Protein AF-A0ABD5N0Q7-F1 (afdb_monomer_lite)

Sequence (51 aa):
MKCDICKEKIQETFLGKIVGAVVKDEKGKKHNICDNCQKKLKT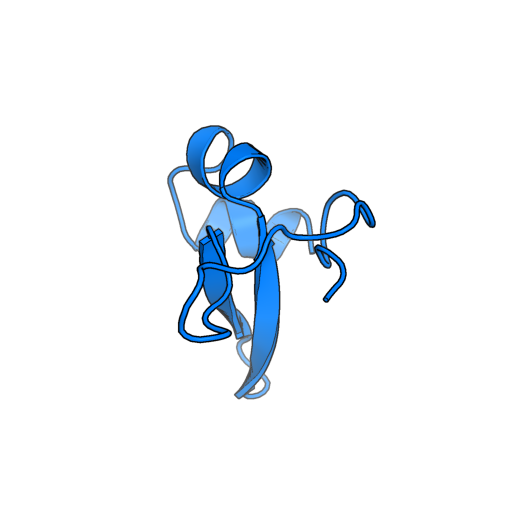KEEILKNL

Secondary structure (DSSP, 8-state):
-B-TTT-PBPPB-TTS-BSEEEEE-TT--EEEEEHHHHHH--SHHHHHHT-

Structure (mmCIF, N/CA/C/O backbone):
data_AF-A0ABD5N0Q7-F1
#
_entry.id   AF-A0ABD5N0Q7-F1
#
loop_
_atom_site.group_PDB
_atom_site.id
_atom_site.type_symbol
_atom_site.label_atom_id
_atom_site.label_alt_id
_atom_site.label_comp_id
_atom_site.label_asym_id
_atom_site.label_entity_id
_atom_site.label_seq_id
_atom_site.pdbx_PDB_ins_code
_atom_site.Cartn_x
_atom_site.Cartn_y
_atom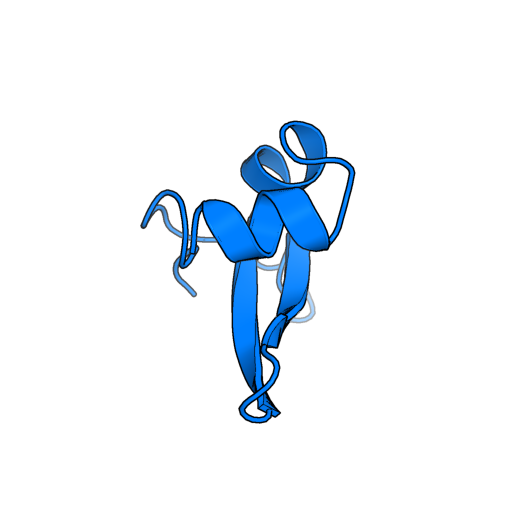_site.Cartn_z
_atom_site.occupancy
_atom_site.B_iso_or_equiv
_atom_site.auth_seq_id
_atom_site.auth_comp_id
_atom_site.auth_asym_id
_atom_site.auth_atom_id
_atom_site.pdbx_PDB_model_num
ATOM 1 N N . MET A 1 1 ? -3.751 -4.066 9.918 1.00 79.69 1 MET A N 1
ATOM 2 C CA . MET A 1 1 ? -2.509 -4.355 9.136 1.00 79.69 1 MET A CA 1
ATOM 3 C C . MET A 1 1 ? -1.403 -3.324 9.413 1.00 79.69 1 MET A C 1
ATOM 5 O O . MET A 1 1 ? -1.707 -2.313 10.032 1.00 79.69 1 MET A O 1
ATOM 9 N N . LYS A 1 2 ? -0.139 -3.550 9.006 1.00 87.31 2 LYS A N 1
ATOM 10 C CA . LYS A 1 2 ? 0.948 -2.540 9.054 1.00 87.31 2 LYS A CA 1
ATOM 11 C C . LYS A 1 2 ? 1.377 -2.138 7.642 1.00 87.31 2 LYS A C 1
ATOM 13 O O . LYS A 1 2 ? 1.285 -2.962 6.738 1.00 87.31 2 LYS A O 1
ATOM 18 N N . CYS A 1 3 ? 1.804 -0.889 7.483 1.00 89.88 3 CYS A N 1
ATOM 19 C CA . CYS A 1 3 ? 2.388 -0.371 6.252 1.00 89.88 3 CYS A CA 1
ATOM 20 C C . CYS A 1 3 ? 3.795 -0.940 6.086 1.00 89.88 3 CYS A C 1
ATOM 22 O O . CYS A 1 3 ? 4.581 -0.859 7.025 1.00 89.88 3 CYS A O 1
ATOM 24 N N . ASP A 1 4 ? 4.129 -1.488 4.924 1.00 89.81 4 ASP A N 1
ATOM 25 C CA . ASP A 1 4 ? 5.476 -2.016 4.689 1.00 89.81 4 ASP A CA 1
ATOM 26 C C . ASP A 1 4 ? 6.542 -0.895 4.662 1.00 89.81 4 ASP A C 1
ATOM 28 O O . ASP A 1 4 ? 7.660 -1.115 5.113 1.00 89.81 4 ASP A O 1
ATOM 32 N N . ILE A 1 5 ? 6.168 0.333 4.274 1.00 88.62 5 ILE A N 1
ATOM 33 C CA . ILE A 1 5 ? 7.078 1.494 4.200 1.00 88.62 5 ILE A CA 1
ATOM 34 C C . ILE A 1 5 ? 7.283 2.141 5.576 1.00 88.62 5 ILE A C 1
ATOM 36 O O . ILE A 1 5 ? 8.385 2.170 6.116 1.00 88.62 5 ILE A O 1
ATOM 40 N N . CYS A 1 6 ? 6.216 2.686 6.173 1.00 88.06 6 CYS A N 1
ATOM 41 C CA . CYS A 1 6 ? 6.334 3.437 7.429 1.00 88.06 6 CYS A CA 1
ATOM 42 C C . CYS A 1 6 ? 6.187 2.571 8.686 1.00 88.06 6 CYS A C 1
ATOM 44 O O . CYS A 1 6 ? 6.339 3.081 9.792 1.00 88.06 6 CYS A O 1
ATOM 46 N N . LYS A 1 7 ? 5.863 1.276 8.548 1.00 88.62 7 LYS A N 1
ATOM 47 C CA . LYS A 1 7 ? 5.629 0.323 9.655 1.00 88.62 7 LYS A CA 1
ATOM 48 C C . LYS A 1 7 ? 4.505 0.710 10.625 1.00 88.62 7 LYS A C 1
ATOM 50 O O . LYS A 1 7 ? 4.238 -0.032 11.575 1.00 88.62 7 LYS A O 1
ATOM 55 N N . GLU A 1 8 ? 3.798 1.807 10.362 1.00 89.31 8 GLU A N 1
ATOM 56 C CA . GLU A 1 8 ? 2.620 2.224 11.116 1.00 89.31 8 GLU A CA 1
ATOM 57 C C . GLU A 1 8 ? 1.419 1.321 10.836 1.00 89.31 8 GLU A C 1
ATOM 59 O O . GLU A 1 8 ? 1.343 0.622 9.820 1.00 89.31 8 GLU A O 1
ATOM 64 N N . LYS A 1 9 ? 0.451 1.334 11.753 1.00 88.69 9 LYS A N 1
ATOM 65 C CA . LYS A 1 9 ? -0.784 0.566 11.613 1.00 88.69 9 LYS A CA 1
ATOM 66 C C . LYS A 1 9 ? -1.662 1.204 10.529 1.00 88.69 9 LYS A C 1
ATOM 68 O O . LYS A 1 9 ? -2.014 2.374 10.625 1.00 88.69 9 LYS A O 1
ATOM 73 N N . ILE A 1 10 ? -2.028 0.429 9.511 1.00 89.62 10 ILE A N 1
ATOM 74 C CA . ILE A 1 10 ? -2.968 0.857 8.469 1.00 89.62 10 ILE A CA 1
ATOM 75 C C . ILE A 1 10 ? -4.375 0.819 9.056 1.00 89.62 10 ILE A C 1
ATOM 77 O O . ILE A 1 10 ? -4.758 -0.177 9.678 1.00 89.62 10 ILE A O 1
ATOM 81 N N . GLN A 1 11 ? -5.123 1.902 8.854 1.00 88.69 11 GLN A N 1
ATOM 82 C CA . GLN A 1 11 ? -6.533 1.961 9.216 1.00 88.69 11 GLN A CA 1
ATOM 83 C C . GLN A 1 11 ? -7.358 1.062 8.298 1.00 88.69 11 GLN A C 1
ATOM 85 O O . GLN A 1 11 ? -7.058 0.900 7.117 1.00 88.69 11 GLN A O 1
ATOM 90 N N . GLU A 1 12 ? -8.406 0.472 8.848 1.00 90.00 12 GLU A N 1
ATOM 91 C CA . GLU A 1 12 ? -9.329 -0.391 8.123 1.00 90.00 12 GLU A CA 1
ATOM 92 C C . GLU A 1 12 ? -10.697 0.297 8.092 1.00 90.00 12 GLU A C 1
ATOM 94 O O . GLU A 1 12 ? -11.114 0.950 9.048 1.00 90.00 12 GLU A O 1
ATOM 99 N N . THR A 1 13 ? -11.374 0.206 6.954 1.00 88.25 13 THR A N 1
ATOM 100 C CA . THR A 1 13 ? -12.756 0.660 6.790 1.00 88.25 13 THR A CA 1
ATOM 101 C C . THR A 1 13 ? -13.699 -0.233 7.592 1.00 88.25 13 THR A C 1
ATOM 103 O O . THR A 1 13 ? -13.347 -1.351 7.963 1.00 88.25 13 THR A O 1
ATOM 106 N N . PHE A 1 14 ? -14.939 0.216 7.788 1.00 88.06 14 PHE A N 1
ATOM 107 C CA . PHE A 1 14 ? -15.982 -0.575 8.452 1.00 88.06 14 PHE A CA 1
ATOM 108 C C . PHE A 1 14 ? -16.185 -1.972 7.826 1.00 88.06 14 PHE A C 1
ATOM 110 O O . PHE A 1 14 ? -16.498 -2.929 8.522 1.00 88.06 14 PHE A O 1
ATOM 117 N N . LEU A 1 15 ? -15.935 -2.108 6.518 1.00 88.81 15 LEU A N 1
ATOM 118 C CA . LEU A 1 15 ? -15.998 -3.374 5.774 1.00 88.81 15 LEU A CA 1
ATOM 119 C C . LEU A 1 15 ? -14.714 -4.223 5.880 1.00 88.81 15 LEU A C 1
ATOM 121 O O . LEU A 1 15 ? -14.535 -5.159 5.104 1.00 88.81 15 LEU A O 1
ATOM 125 N N . GLY A 1 16 ? -13.777 -3.870 6.764 1.00 84.12 16 GLY A N 1
ATOM 126 C CA . GLY A 1 16 ? -12.510 -4.584 6.948 1.00 84.12 16 GLY A CA 1
ATOM 127 C C . GLY A 1 16 ? -11.508 -4.425 5.798 1.00 84.12 16 GLY A C 1
ATOM 128 O O . GLY A 1 16 ? -10.519 -5.151 5.740 1.00 84.12 16 GLY A O 1
ATOM 129 N N . LYS A 1 17 ? -11.733 -3.493 4.860 1.00 86.12 17 LYS A N 1
ATOM 130 C CA . LYS A 1 17 ? -10.766 -3.180 3.789 1.00 86.12 17 LYS A CA 1
ATOM 131 C C . LYS A 1 17 ? -9.732 -2.178 4.286 1.00 86.12 17 LYS A C 1
ATOM 133 O O . LYS A 1 17 ? -10.112 -1.234 4.973 1.00 86.12 17 LYS A O 1
ATOM 138 N N . ILE A 1 18 ? -8.470 -2.317 3.887 1.00 88.88 18 ILE A N 1
ATOM 139 C CA . ILE A 1 18 ? -7.436 -1.336 4.234 1.00 88.88 18 ILE A CA 1
ATOM 140 C C . ILE A 1 18 ? -7.705 0.036 3.605 1.00 88.88 18 ILE A C 1
ATOM 142 O O . ILE A 1 18 ? -8.178 0.133 2.474 1.00 88.88 18 ILE A O 1
ATOM 146 N N . VAL A 1 19 ? -7.356 1.092 4.333 1.00 88.94 19 VAL A N 1
ATOM 147 C CA . VAL A 1 19 ? -7.342 2.475 3.848 1.00 88.94 19 VAL A CA 1
ATOM 148 C C . VAL A 1 19 ? -5.945 2.776 3.296 1.00 88.94 19 VAL A C 1
ATOM 150 O O . VAL A 1 19 ? -5.034 3.190 4.021 1.00 88.94 19 VAL A O 1
ATOM 153 N N . GLY A 1 20 ? -5.761 2.492 2.008 1.00 88.31 20 GLY A N 1
ATOM 154 C CA . GLY A 1 20 ? -4.504 2.686 1.290 1.00 88.31 20 GLY A CA 1
ATOM 155 C C . GLY A 1 20 ? -4.419 1.836 0.023 1.00 88.31 20 GLY A C 1
ATOM 156 O O . GLY A 1 20 ? -5.442 1.474 -0.559 1.00 88.31 20 GLY A O 1
ATOM 157 N N . ALA A 1 21 ? -3.199 1.484 -0.379 1.00 88.56 21 ALA A N 1
ATOM 158 C CA . ALA A 1 21 ? -2.927 0.714 -1.587 1.00 88.56 21 ALA A CA 1
ATOM 159 C C . ALA A 1 21 ? -2.293 -0.644 -1.272 1.00 88.56 21 ALA A C 1
ATOM 161 O O . ALA A 1 21 ? -1.510 -0.784 -0.337 1.00 88.56 21 ALA A O 1
ATOM 162 N N . VAL A 1 22 ? -2.589 -1.645 -2.103 1.00 88.75 22 VAL A N 1
ATOM 163 C CA . VAL A 1 22 ? -1.844 -2.910 -2.130 1.00 88.75 22 VAL A CA 1
ATOM 164 C C . VAL A 1 22 ? -1.047 -2.958 -3.420 1.00 88.75 22 VAL A C 1
ATOM 166 O O . VAL A 1 22 ? -1.628 -2.972 -4.505 1.00 88.75 22 VAL A O 1
ATOM 169 N N . VAL A 1 23 ? 0.277 -3.000 -3.310 1.00 88.88 23 VAL A N 1
ATOM 170 C CA . VAL A 1 23 ? 1.181 -2.988 -4.464 1.00 88.88 23 VAL A CA 1
ATOM 171 C C . VAL A 1 23 ? 1.857 -4.345 -4.586 1.00 88.88 23 VAL A C 1
ATOM 173 O O . VAL A 1 23 ? 2.225 -4.954 -3.585 1.00 88.88 23 VAL A O 1
ATOM 176 N N . LYS A 1 24 ? 1.975 -4.857 -5.813 1.00 90.31 24 LYS A N 1
ATOM 177 C CA . LYS A 1 24 ? 2.736 -6.077 -6.092 1.00 90.31 24 LYS A CA 1
ATOM 178 C C . LYS A 1 24 ? 4.141 -5.742 -6.566 1.00 90.31 24 LYS A C 1
ATOM 180 O O . LYS A 1 24 ? 4.293 -4.968 -7.517 1.00 90.31 24 LYS A O 1
ATOM 185 N N . ASP A 1 25 ? 5.103 -6.400 -5.939 1.00 86.00 25 ASP A N 1
ATOM 186 C CA . ASP A 1 25 ? 6.503 -6.427 -6.340 1.00 86.00 25 ASP A CA 1
ATOM 187 C C . ASP A 1 25 ? 6.740 -7.306 -7.575 1.00 86.00 25 ASP A C 1
ATOM 189 O O . ASP A 1 25 ? 5.879 -8.112 -7.947 1.00 86.00 25 ASP A O 1
ATOM 193 N N . GLU A 1 26 ? 7.927 -7.206 -8.180 1.00 84.00 26 GLU A N 1
ATOM 194 C CA . GLU A 1 26 ? 8.322 -8.043 -9.331 1.00 84.00 26 GLU A CA 1
ATOM 195 C C . GLU A 1 26 ? 8.298 -9.543 -9.001 1.00 84.00 26 GLU A C 1
ATOM 197 O O . GLU A 1 26 ? 7.982 -10.378 -9.844 1.00 84.00 26 GLU A O 1
ATOM 202 N N . LYS A 1 27 ? 8.529 -9.893 -7.731 1.00 84.50 27 LYS A N 1
ATOM 203 C CA . LYS A 1 27 ? 8.436 -11.270 -7.215 1.00 84.50 27 LYS A CA 1
ATOM 204 C C . LYS A 1 27 ? 6.997 -11.721 -6.922 1.00 84.50 27 LYS A C 1
ATOM 206 O O . LYS A 1 27 ? 6.784 -12.801 -6.381 1.00 84.50 27 LYS A O 1
ATOM 211 N N . GLY A 1 28 ? 5.998 -10.880 -7.204 1.00 85.38 28 GLY A N 1
ATOM 212 C CA . GLY A 1 28 ? 4.580 -11.158 -6.960 1.00 85.38 28 GLY A CA 1
ATOM 213 C C . GLY A 1 28 ? 4.126 -10.995 -5.504 1.00 85.38 28 GLY A C 1
ATOM 214 O O . GLY A 1 28 ? 2.949 -11.234 -5.208 1.00 85.38 28 GLY A O 1
ATOM 215 N N . LYS A 1 29 ? 5.019 -10.565 -4.602 1.00 89.38 29 LYS A N 1
ATOM 216 C CA . LYS A 1 29 ? 4.699 -10.297 -3.195 1.00 89.38 29 LYS A CA 1
ATOM 217 C C . LYS A 1 29 ? 3.801 -9.066 -3.090 1.00 89.38 29 LYS A C 1
ATOM 219 O O . LYS A 1 29 ? 4.033 -8.064 -3.758 1.00 89.38 29 LYS A O 1
ATOM 224 N N . LYS A 1 30 ? 2.736 -9.171 -2.291 1.00 89.62 30 LYS A N 1
ATOM 225 C CA . LYS A 1 30 ? 1.806 -8.069 -2.024 1.00 89.62 30 LYS A CA 1
ATOM 226 C C . LYS A 1 30 ? 2.298 -7.285 -0.815 1.00 89.62 30 LYS A C 1
ATOM 228 O O . LYS A 1 30 ? 2.506 -7.879 0.241 1.00 89.62 30 LYS A O 1
ATOM 233 N N . HIS A 1 31 ? 2.401 -5.979 -0.980 1.00 89.50 31 HIS A N 1
ATOM 234 C CA . HIS A 1 31 ? 2.790 -5.035 0.051 1.00 89.50 31 HIS A CA 1
ATOM 235 C C . HIS A 1 31 ? 1.637 -4.092 0.344 1.00 89.50 31 HIS A C 1
ATOM 237 O O . HIS A 1 31 ? 0.989 -3.588 -0.577 1.00 89.50 31 HIS A O 1
ATOM 243 N N . ASN A 1 32 ? 1.365 -3.880 1.625 1.00 91.06 32 ASN A N 1
ATOM 244 C CA . ASN A 1 32 ? 0.286 -3.016 2.068 1.00 91.06 32 ASN A CA 1
ATOM 245 C C . ASN A 1 32 ? 0.862 -1.646 2.388 1.00 91.06 32 ASN A C 1
ATOM 247 O O . ASN A 1 32 ? 1.746 -1.504 3.230 1.00 91.06 32 ASN A O 1
ATOM 251 N N . ILE A 1 33 ? 0.333 -0.629 1.731 1.00 91.38 33 ILE A N 1
ATOM 252 C CA . ILE A 1 33 ? 0.788 0.747 1.833 1.00 91.38 33 ILE A CA 1
ATOM 253 C C . ILE A 1 33 ? -0.351 1.573 2.416 1.00 91.38 33 ILE A C 1
ATOM 255 O O . ILE A 1 33 ? -1.483 1.494 1.943 1.00 91.38 33 ILE A O 1
ATOM 259 N N . CYS A 1 34 ? -0.076 2.356 3.457 1.00 91.62 34 CYS A N 1
ATOM 260 C CA . CYS A 1 34 ? -1.073 3.267 4.016 1.00 91.62 34 CYS A CA 1
ATOM 261 C C . CYS A 1 34 ? -1.354 4.439 3.060 1.00 91.62 34 CYS A C 1
ATOM 263 O O . CYS A 1 34 ? -0.492 4.834 2.272 1.00 91.62 34 CYS A O 1
ATOM 265 N N . ASP A 1 35 ? -2.536 5.044 3.180 1.00 90.94 35 ASP A N 1
ATOM 266 C CA . ASP A 1 35 ? -2.931 6.225 2.396 1.00 90.94 35 ASP A CA 1
ATOM 267 C C . ASP A 1 35 ? -1.917 7.384 2.489 1.00 90.94 35 ASP A C 1
ATOM 269 O O . ASP A 1 35 ? -1.651 8.063 1.503 1.00 90.94 35 ASP A O 1
ATOM 273 N N . ASN A 1 36 ? -1.260 7.570 3.640 1.00 90.50 36 ASN A N 1
ATOM 274 C CA . ASN A 1 36 ? -0.251 8.620 3.812 1.00 90.50 36 ASN A CA 1
ATOM 275 C C . ASN A 1 36 ? 1.002 8.376 2.944 1.00 90.50 36 ASN A C 1
ATOM 277 O O . ASN A 1 36 ? 1.490 9.280 2.265 1.00 90.50 36 ASN A O 1
ATOM 281 N N . CYS A 1 37 ? 1.504 7.137 2.921 1.00 88.75 37 CYS A N 1
ATOM 282 C CA . CYS A 1 37 ? 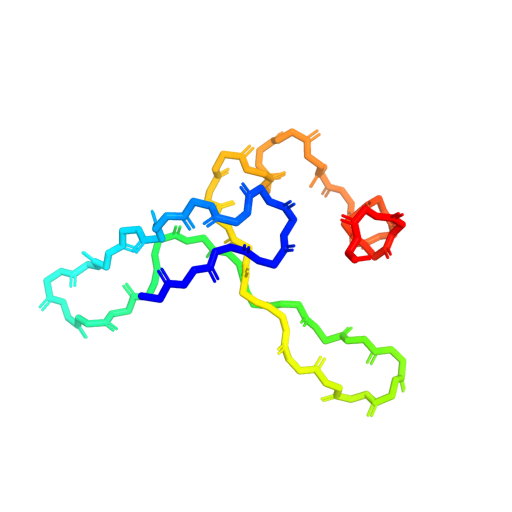2.625 6.750 2.064 1.00 88.75 37 CYS A CA 1
ATOM 283 C C . CYS A 1 37 ? 2.239 6.784 0.582 1.00 88.75 37 CYS A C 1
ATOM 285 O O . CYS A 1 37 ? 3.027 7.261 -0.228 1.00 88.75 37 CYS A O 1
ATOM 287 N N . GLN A 1 38 ? 1.023 6.355 0.235 1.00 87.44 38 GLN A N 1
ATOM 288 C CA . GLN A 1 38 ? 0.506 6.427 -1.134 1.00 87.44 38 GLN A CA 1
ATOM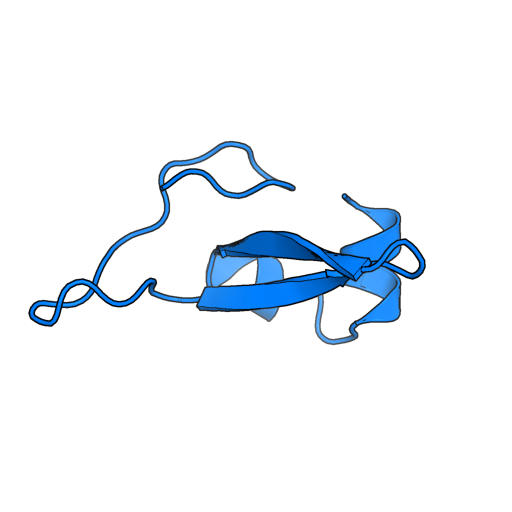 289 C C . GLN A 1 38 ? 0.349 7.881 -1.619 1.00 87.44 38 GLN A C 1
ATOM 291 O O . GLN A 1 38 ? 0.611 8.186 -2.776 1.00 87.44 38 GLN A O 1
ATOM 296 N N . LYS A 1 39 ? -0.064 8.808 -0.747 1.00 88.62 39 LYS A N 1
ATOM 297 C CA . LYS A 1 39 ? -0.169 10.235 -1.091 1.00 88.62 39 LYS A CA 1
ATOM 298 C C . LYS A 1 39 ? 1.192 10.892 -1.302 1.00 88.62 39 LYS A C 1
ATOM 300 O O . LYS A 1 39 ? 1.312 11.762 -2.163 1.00 88.62 39 LYS A O 1
ATOM 305 N N . LYS A 1 40 ? 2.204 10.487 -0.526 1.00 89.31 40 LYS A N 1
ATOM 306 C CA . LYS A 1 40 ? 3.588 10.960 -0.690 1.00 89.31 40 LYS A CA 1
ATOM 307 C C . LYS A 1 40 ? 4.238 10.403 -1.954 1.00 89.31 40 LYS A C 1
ATOM 309 O O . LYS A 1 40 ? 4.889 11.150 -2.673 1.00 89.31 40 LYS A O 1
ATOM 314 N N . LEU A 1 41 ? 4.056 9.110 -2.207 1.00 87.62 41 LEU A N 1
ATOM 315 C CA . LEU A 1 41 ? 4.681 8.378 -3.304 1.00 87.62 41 LEU A CA 1
ATOM 316 C C . LEU A 1 41 ? 3.621 8.128 -4.376 1.00 87.62 41 LEU A C 1
ATOM 318 O O . LEU A 1 41 ? 2.852 7.171 -4.304 1.00 87.62 41 LEU A O 1
ATOM 322 N N . LYS A 1 42 ? 3.543 9.034 -5.353 1.00 83.06 42 LYS A N 1
ATOM 323 C CA . LYS A 1 42 ? 2.472 9.029 -6.363 1.00 83.06 42 LYS A CA 1
ATOM 324 C C . LYS A 1 42 ? 2.630 7.908 -7.385 1.00 83.06 42 LYS A C 1
ATOM 326 O O . LYS A 1 42 ? 1.648 7.522 -8.019 1.00 83.06 42 LYS A O 1
ATOM 331 N N . THR A 1 43 ? 3.848 7.403 -7.563 1.00 85.75 43 THR A N 1
ATOM 332 C CA . THR A 1 43 ? 4.156 6.368 -8.550 1.00 85.75 43 THR A CA 1
ATOM 333 C C . THR A 1 43 ? 4.452 5.021 -7.901 1.00 85.75 43 THR A C 1
ATOM 335 O O . THR A 1 43 ? 4.981 4.918 -6.792 1.00 85.75 43 THR A O 1
ATOM 338 N N . LYS A 1 44 ? 4.128 3.951 -8.634 1.00 83.31 44 LYS A N 1
ATOM 339 C CA . LYS A 1 44 ? 4.433 2.576 -8.223 1.00 83.31 44 LYS A CA 1
ATOM 340 C C . LYS A 1 44 ? 5.938 2.374 -8.015 1.00 83.31 44 LYS A C 1
ATOM 342 O O . LYS A 1 44 ? 6.333 1.681 -7.087 1.00 83.31 44 LYS A O 1
ATOM 347 N N . GLU A 1 45 ? 6.765 2.980 -8.860 1.00 85.56 45 GLU A N 1
ATOM 348 C CA . GLU A 1 45 ? 8.226 2.851 -8.816 1.00 85.56 45 GLU A CA 1
ATOM 349 C C . GLU A 1 45 ? 8.815 3.477 -7.547 1.00 85.56 45 GLU A C 1
ATOM 351 O O . GLU A 1 45 ? 9.690 2.891 -6.916 1.00 85.56 45 GLU A O 1
ATOM 356 N N . GLU A 1 46 ? 8.306 4.639 -7.130 1.00 86.81 46 GLU A N 1
ATOM 357 C CA . GLU A 1 46 ? 8.712 5.282 -5.876 1.00 86.81 46 GLU A CA 1
ATOM 358 C C . GLU A 1 46 ? 8.309 4.465 -4.648 1.00 86.81 46 GLU A C 1
ATOM 360 O O . GLU A 1 46 ? 9.079 4.371 -3.691 1.00 86.81 46 GLU A O 1
ATOM 365 N N . ILE A 1 47 ? 7.125 3.849 -4.686 1.00 87.44 47 ILE A N 1
ATOM 366 C CA . ILE A 1 47 ? 6.661 2.932 -3.641 1.00 87.44 47 ILE A CA 1
ATOM 367 C C . ILE A 1 47 ? 7.597 1.725 -3.536 1.00 87.44 47 ILE A C 1
ATOM 369 O O . ILE A 1 47 ? 8.049 1.411 -2.441 1.00 87.44 47 ILE A O 1
ATOM 373 N N . LEU A 1 48 ? 7.935 1.098 -4.666 1.00 85.00 48 LEU A N 1
ATOM 374 C CA . LEU A 1 48 ? 8.848 -0.049 -4.724 1.00 85.00 48 LEU A CA 1
ATOM 375 C C . LEU A 1 48 ? 10.268 0.292 -4.256 1.00 85.00 48 LEU A C 1
ATOM 377 O O . LEU A 1 48 ? 10.916 -0.537 -3.631 1.00 85.00 48 LEU A O 1
ATOM 381 N N . LYS A 1 49 ? 10.749 1.517 -4.497 1.00 86.44 49 LYS A N 1
ATOM 382 C CA . LYS A 1 49 ? 12.054 1.973 -3.986 1.00 86.44 49 LYS A CA 1
ATOM 383 C C . LYS A 1 49 ? 12.100 2.171 -2.467 1.00 86.44 49 LYS A C 1
ATOM 385 O O . LYS A 1 49 ? 13.192 2.173 -1.909 1.00 86.44 49 LYS A O 1
ATOM 390 N N . ASN A 1 50 ? 10.957 2.393 -1.819 1.00 82.62 50 ASN A N 1
ATOM 391 C CA . ASN A 1 50 ? 10.860 2.680 -0.381 1.00 82.62 50 ASN A CA 1
ATOM 392 C C . ASN A 1 50 ? 10.319 1.492 0.438 1.00 82.62 50 ASN A C 1
ATOM 394 O O . ASN A 1 50 ? 9.991 1.668 1.614 1.00 82.62 50 ASN A O 1
ATOM 398 N N . LEU A 1 51 ? 10.183 0.324 -0.197 1.00 80.44 51 LEU A N 1
ATOM 399 C CA . LEU A 1 51 ? 9.649 -0.911 0.373 1.00 80.44 51 LEU A CA 1
ATOM 400 C C . LEU A 1 51 ? 10.700 -1.761 1.100 1.00 80.44 51 LEU A C 1
ATOM 402 O O . LEU A 1 51 ? 11.888 -1.717 0.713 1.00 80.44 51 LEU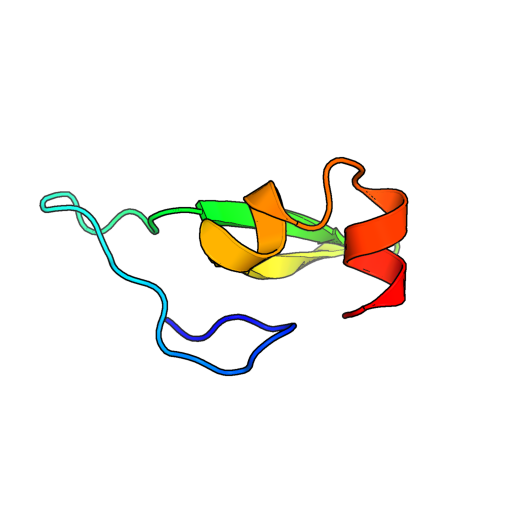 A O 1
#

Radius of gyration: 10.41 Å; chains: 1; bounding box: 28×22×21 Å

pLDDT: mean 87.61, st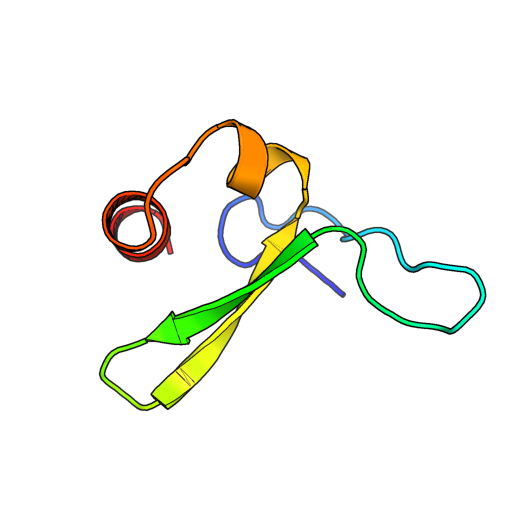d 2.66, range [79.69, 91.62]

Foldseek 3Di:
DAAPQPRHDFDADPVRHTQADWAADPVRDTGGHHNVRCVVQVDSVSSVVRD